Protein AF-A0A0B4HNZ3-F1 (afdb_monomer)

Organism: Metarhizium guizhouense (strain ARSEF 977) (NCBI:txid1276136)

Solvent-accessible surface area (backbone atoms only — not comparable to full-atom values): 9541 Å² total; per-residue (Å²): 138,84,84,85,82,84,80,82,82,82,80,80,83,80,82,78,79,79,77,82,71,78,72,72,42,76,47,56,38,27,54,32,88,74,90,73,41,68,41,15,56,46,61,96,50,38,47,65,55,34,30,26,26,31,50,55,81,69,57,77,78,53,34,10,31,38,41,35,32,96,95,37,74,48,61,20,40,35,41,18,53,33,99,70,44,43,32,27,16,33,34,40,43,31,29,40,75,75,71,34,46,35,91,78,56,68,70,90,78,57,74,41,82,30,40,33,38,73,39,67,52,77,73,36,29,88,44,25,76,82,59,52,83,53,62,75,39,85,49,19,57,59,48,51,51,56,29,66,76,65,79,51,68,71,86,54,79,63,90,68,74,130

Structure (mmCIF, N/CA/C/O backbone):
data_AF-A0A0B4HNZ3-F1
#
_entry.id   AF-A0A0B4HNZ3-F1
#
loop_
_atom_site.group_PDB
_atom_site.id
_atom_site.type_symbol
_atom_site.label_atom_id
_atom_site.label_alt_id
_atom_site.label_comp_id
_atom_site.label_asym_id
_atom_site.label_entity_id
_atom_site.label_seq_id
_atom_site.pdbx_PDB_ins_code
_atom_site.Cartn_x
_atom_site.Cartn_y
_atom_site.Cartn_z
_atom_site.occupancy
_atom_site.B_iso_or_equiv
_atom_site.auth_seq_id
_atom_site.auth_comp_id
_atom_site.auth_asym_id
_atom_site.auth_atom_id
_atom_site.pdbx_PDB_model_num
ATOM 1 N N . MET A 1 1 ? 7.931 -81.566 4.067 1.00 38.66 1 MET A N 1
ATOM 2 C CA . MET A 1 1 ? 7.809 -80.386 3.185 1.00 38.66 1 MET A CA 1
ATOM 3 C C . MET A 1 1 ? 7.160 -79.269 3.992 1.00 38.66 1 MET A C 1
ATOM 5 O O . MET A 1 1 ? 5.980 -79.379 4.283 1.00 38.66 1 MET A O 1
ATOM 9 N N . LEU A 1 2 ? 7.925 -78.265 4.437 1.00 39.47 2 LEU A N 1
ATOM 10 C CA . LEU A 1 2 ? 7.382 -77.040 5.041 1.00 39.47 2 LEU A CA 1
ATOM 11 C C . LEU A 1 2 ? 7.468 -75.925 3.994 1.00 39.47 2 LEU A C 1
ATOM 13 O O . LEU A 1 2 ? 8.559 -75.629 3.512 1.00 39.47 2 LEU A O 1
ATOM 17 N N . ALA A 1 3 ? 6.327 -75.346 3.625 1.00 45.62 3 ALA A N 1
ATOM 18 C CA . ALA A 1 3 ? 6.265 -74.182 2.751 1.00 45.62 3 ALA A CA 1
ATOM 19 C C . ALA A 1 3 ? 6.458 -72.915 3.594 1.00 45.62 3 ALA A C 1
ATOM 21 O O . ALA A 1 3 ? 5.673 -72.645 4.502 1.00 45.62 3 ALA A O 1
ATOM 22 N N . VAL A 1 4 ? 7.514 -72.153 3.310 1.00 50.16 4 VAL A N 1
ATOM 23 C CA . VAL A 1 4 ? 7.761 -70.845 3.925 1.00 50.16 4 VAL A CA 1
ATOM 24 C C . VAL A 1 4 ? 7.021 -69.801 3.090 1.00 50.16 4 VAL A C 1
ATOM 26 O O . VAL A 1 4 ? 7.360 -69.582 1.929 1.00 50.16 4 VAL A O 1
ATOM 29 N N . VAL A 1 5 ? 5.978 -69.193 3.655 1.00 54.41 5 VAL A N 1
ATOM 30 C CA . VAL A 1 5 ? 5.218 -68.113 3.011 1.00 54.41 5 VAL A CA 1
ATOM 31 C C . VAL A 1 5 ? 5.898 -66.788 3.350 1.00 54.41 5 VAL A C 1
ATOM 33 O O . VAL 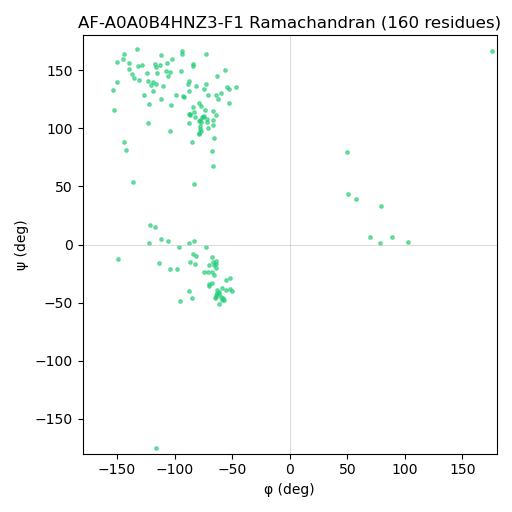A 1 5 ? 5.801 -66.302 4.474 1.00 54.41 5 VAL A O 1
ATOM 36 N N . SER A 1 6 ? 6.611 -66.213 2.384 1.00 57.53 6 SER A N 1
ATOM 37 C CA . SER A 1 6 ? 7.210 -64.882 2.510 1.00 57.53 6 SER A CA 1
ATOM 38 C C . SER A 1 6 ? 6.129 -63.805 2.401 1.00 57.53 6 SER A C 1
ATOM 40 O O . SER A 1 6 ? 5.564 -63.592 1.330 1.00 57.53 6 SER A O 1
ATOM 42 N N . VAL A 1 7 ? 5.841 -63.118 3.507 1.00 58.53 7 VAL A N 1
ATOM 43 C CA . VAL A 1 7 ? 4.927 -61.968 3.545 1.00 58.53 7 VAL A CA 1
ATOM 44 C C . VAL A 1 7 ? 5.719 -60.701 3.214 1.00 58.53 7 VAL A C 1
ATOM 46 O O . VAL A 1 7 ? 6.590 -60.289 3.976 1.00 58.53 7 VAL A O 1
ATOM 49 N N . LEU A 1 8 ? 5.434 -60.089 2.063 1.00 56.19 8 LEU A N 1
ATOM 50 C CA . LEU A 1 8 ? 6.009 -58.804 1.657 1.00 56.19 8 LEU A CA 1
ATOM 51 C C . LEU A 1 8 ? 5.216 -57.659 2.307 1.00 56.19 8 LEU A C 1
ATOM 53 O O . LEU A 1 8 ? 4.069 -57.404 1.945 1.00 56.19 8 LEU A O 1
ATOM 57 N N . PHE A 1 9 ? 5.831 -56.967 3.267 1.00 53.53 9 PHE A N 1
ATOM 58 C CA . PHE A 1 9 ? 5.306 -55.723 3.832 1.00 53.53 9 PHE A CA 1
ATOM 59 C C . PHE A 1 9 ? 5.576 -54.562 2.864 1.00 53.53 9 PHE A C 1
ATOM 61 O O . PHE A 1 9 ? 6.711 -54.110 2.722 1.00 53.53 9 PHE A O 1
ATOM 68 N N . PHE A 1 10 ? 4.532 -54.065 2.198 1.00 56.47 10 PHE A N 1
ATOM 69 C CA . PHE A 1 10 ? 4.607 -52.837 1.407 1.00 56.47 10 PHE A CA 1
ATOM 70 C C . PHE A 1 10 ? 4.559 -51.621 2.344 1.00 56.47 10 PHE A C 1
ATOM 72 O O . PHE A 1 10 ? 3.496 -51.246 2.832 1.00 56.47 10 PHE A O 1
ATOM 79 N N . TYR A 1 11 ? 5.712 -50.998 2.604 1.00 59.09 11 TYR A N 1
ATOM 80 C CA . TYR A 1 11 ? 5.777 -49.700 3.279 1.00 59.09 11 TYR A CA 1
ATOM 81 C C . TYR A 1 11 ? 5.404 -48.592 2.288 1.00 59.09 11 TYR A C 1
ATOM 83 O O . TYR A 1 11 ? 6.190 -48.232 1.413 1.00 59.09 11 TYR A O 1
ATOM 91 N N . THR A 1 12 ? 4.203 -48.033 2.415 1.00 63.09 12 THR A N 1
ATOM 92 C CA . THR A 1 12 ? 3.821 -46.810 1.700 1.00 63.09 12 THR A CA 1
ATOM 93 C C . THR A 1 12 ? 4.429 -45.607 2.419 1.00 63.09 12 THR A C 1
ATOM 95 O O . THR A 1 12 ? 3.971 -45.233 3.497 1.00 63.09 12 THR A O 1
ATOM 98 N N . ALA A 1 13 ? 5.470 -45.002 1.846 1.00 62.75 13 ALA A N 1
ATOM 99 C CA . ALA A 1 13 ? 6.027 -43.751 2.349 1.00 62.75 13 ALA A CA 1
ATOM 100 C C . ALA A 1 13 ? 5.110 -42.579 1.958 1.00 62.75 13 ALA A C 1
ATOM 102 O O . ALA A 1 13 ? 5.007 -42.222 0.784 1.00 62.75 13 ALA A O 1
ATOM 103 N N . SER A 1 14 ? 4.427 -41.981 2.931 1.00 58.59 14 SER A N 1
ATOM 104 C CA . SER A 1 14 ? 3.657 -40.749 2.748 1.00 58.59 14 SER A CA 1
ATOM 105 C C . SER A 1 14 ? 4.616 -39.559 2.661 1.00 58.59 14 SER A C 1
ATOM 107 O O . SER A 1 14 ? 5.238 -39.172 3.648 1.00 58.59 14 SER A O 1
ATOM 109 N N . VAL A 1 15 ? 4.743 -38.963 1.475 1.00 60.69 15 VAL A N 1
ATOM 110 C CA . VAL A 1 15 ? 5.490 -37.713 1.286 1.00 60.69 15 VAL A CA 1
ATOM 111 C C . VAL A 1 15 ? 4.618 -36.564 1.796 1.00 60.69 15 VAL A C 1
ATOM 113 O O . VAL A 1 15 ? 3.713 -36.105 1.101 1.00 60.69 15 VAL A O 1
ATOM 116 N N . ALA A 1 16 ? 4.851 -36.114 3.029 1.00 60.50 16 ALA A N 1
ATOM 117 C CA . ALA A 1 16 ? 4.251 -34.885 3.533 1.00 60.50 16 ALA A CA 1
ATOM 118 C C . ALA A 1 16 ? 4.927 -33.690 2.841 1.00 60.50 16 ALA A C 1
ATOM 120 O O . ALA A 1 16 ? 6.077 -33.361 3.130 1.00 60.50 16 ALA A O 1
ATOM 121 N N . ALA A 1 17 ? 4.230 -33.052 1.900 1.00 58.34 17 ALA A N 1
ATOM 122 C CA . ALA A 1 17 ? 4.662 -31.778 1.341 1.00 58.34 17 ALA A CA 1
ATOM 123 C C . ALA A 1 17 ? 4.589 -30.714 2.447 1.00 58.34 17 ALA A C 1
ATOM 125 O O . ALA A 1 17 ? 3.502 -30.307 2.854 1.00 58.34 17 ALA A O 1
ATOM 126 N N . ALA A 1 18 ? 5.741 -30.285 2.962 1.00 53.16 18 ALA A N 1
ATOM 127 C CA . ALA A 1 18 ? 5.813 -29.161 3.882 1.00 53.16 18 ALA A CA 1
ATOM 128 C C . ALA A 1 18 ? 5.408 -27.884 3.128 1.00 53.16 18 ALA A C 1
ATOM 130 O O . ALA A 1 18 ? 6.189 -27.346 2.342 1.00 53.16 18 ALA A O 1
ATOM 131 N N . LEU A 1 19 ? 4.177 -27.403 3.335 1.00 52.62 19 LEU A N 1
ATOM 132 C CA . LEU A 1 19 ? 3.826 -26.038 2.956 1.00 52.62 19 LEU A CA 1
ATOM 133 C C . LEU A 1 19 ? 4.683 -25.102 3.811 1.00 52.62 19 LEU A C 1
ATOM 135 O O . LEU A 1 19 ? 4.507 -25.029 5.025 1.00 52.62 19 LEU A O 1
ATOM 139 N N . SER A 1 20 ? 5.618 -24.398 3.175 1.00 46.38 20 SER A N 1
ATOM 140 C CA . SER A 1 20 ? 6.339 -23.290 3.796 1.00 46.38 20 SER A CA 1
ATOM 141 C C . SER A 1 20 ? 5.340 -22.165 4.064 1.00 46.38 20 SER A C 1
ATOM 143 O O . SER A 1 20 ? 5.049 -21.347 3.192 1.00 46.38 20 SER A O 1
ATOM 145 N N . THR A 1 21 ? 4.741 -22.157 5.252 1.00 53.06 21 THR A N 1
ATOM 146 C CA . THR A 1 21 ? 4.008 -20.995 5.744 1.00 53.06 21 THR A CA 1
ATOM 147 C C . THR A 1 21 ? 5.052 -19.936 6.066 1.00 53.06 21 THR A C 1
ATOM 149 O O . THR A 1 21 ? 5.708 -20.023 7.105 1.00 53.06 21 THR A O 1
ATOM 152 N N . LYS A 1 22 ? 5.252 -18.954 5.175 1.00 59.16 22 LYS A N 1
ATOM 153 C CA . LYS A 1 22 ? 5.953 -17.728 5.572 1.00 59.16 22 LYS A CA 1
ATOM 154 C C . LYS A 1 22 ? 5.238 -17.199 6.818 1.00 59.16 22 LYS A C 1
ATOM 156 O O . LYS A 1 22 ? 4.023 -17.027 6.800 1.00 59.16 22 LYS A O 1
ATOM 161 N N . GLN A 1 23 ? 5.975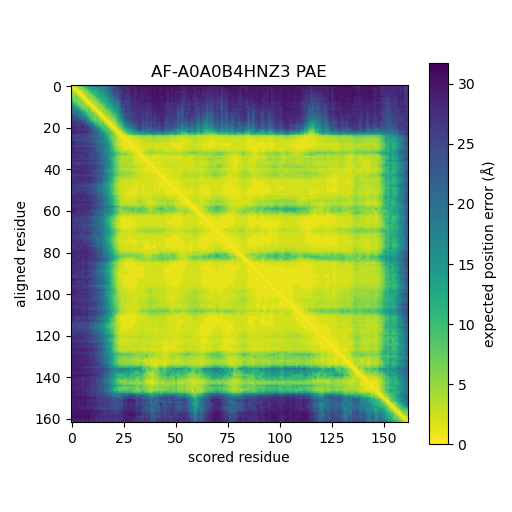 -17.056 7.914 1.00 67.69 23 GLN A N 1
ATOM 162 C CA . GLN A 1 23 ? 5.415 -16.637 9.193 1.00 67.69 23 GLN A CA 1
ATOM 163 C C . GLN A 1 23 ? 4.825 -15.230 9.028 1.00 67.69 23 GLN A C 1
ATOM 165 O O . GLN A 1 23 ? 5.528 -14.332 8.566 1.00 67.69 23 GLN A O 1
ATOM 170 N N . ALA A 1 24 ? 3.550 -15.043 9.377 1.00 81.19 24 ALA A N 1
ATOM 171 C CA . ALA A 1 24 ? 2.965 -13.709 9.437 1.00 81.19 24 ALA A CA 1
ATOM 172 C C . ALA A 1 24 ? 3.679 -12.900 10.534 1.00 81.19 24 ALA A C 1
ATOM 174 O O . ALA A 1 24 ? 3.840 -13.380 11.659 1.00 81.19 24 ALA A O 1
ATOM 175 N N . LEU A 1 25 ? 4.140 -11.704 10.179 1.00 94.38 25 LEU A N 1
ATOM 176 C CA . LEU A 1 25 ? 4.786 -10.740 11.067 1.00 94.38 25 LEU A CA 1
ATOM 177 C C . LEU A 1 25 ? 3.739 -9.761 11.605 1.00 94.38 25 LEU A C 1
ATOM 179 O O . LEU A 1 25 ? 2.657 -9.643 11.035 1.00 94.38 25 LEU A O 1
ATOM 183 N N . THR A 1 26 ? 4.068 -9.033 12.670 1.00 96.62 26 THR A N 1
ATOM 184 C CA . THR A 1 26 ? 3.200 -7.987 13.232 1.00 96.62 26 THR A CA 1
ATOM 185 C C . THR A 1 26 ? 3.946 -6.660 13.260 1.00 96.62 26 THR A C 1
ATOM 187 O O . THR A 1 26 ? 5.143 -6.634 13.551 1.00 96.62 26 THR A O 1
ATOM 190 N N . ALA A 1 27 ? 3.250 -5.567 12.954 1.00 97.38 27 ALA A N 1
ATOM 191 C CA . ALA A 1 27 ? 3.755 -4.210 13.126 1.00 97.38 27 ALA A CA 1
ATOM 192 C C . ALA A 1 27 ? 2.616 -3.226 13.417 1.00 97.38 27 ALA A C 1
ATOM 194 O O . ALA A 1 27 ? 1.469 -3.450 13.017 1.00 97.38 27 ALA A O 1
ATOM 195 N N . GLY A 1 28 ? 2.962 -2.103 14.045 1.00 98.00 28 GLY A N 1
ATOM 196 C CA . GLY A 1 28 ? 2.090 -0.941 14.144 1.00 98.00 28 GLY A CA 1
ATOM 197 C C . GLY A 1 28 ? 1.989 -0.256 12.787 1.00 98.00 28 GLY A C 1
ATOM 198 O O . GLY A 1 28 ? 2.953 0.363 12.340 1.00 98.00 28 GLY A O 1
ATOM 199 N N . ILE A 1 29 ? 0.832 -0.383 12.134 1.00 98.31 29 ILE A N 1
ATOM 200 C CA . ILE A 1 29 ? 0.584 0.169 10.802 1.00 98.31 29 ILE A CA 1
ATOM 201 C C . ILE A 1 29 ? -0.174 1.493 10.897 1.00 98.31 29 ILE A C 1
ATOM 203 O O . ILE A 1 29 ? -1.232 1.576 11.532 1.00 98.31 29 ILE A O 1
ATOM 207 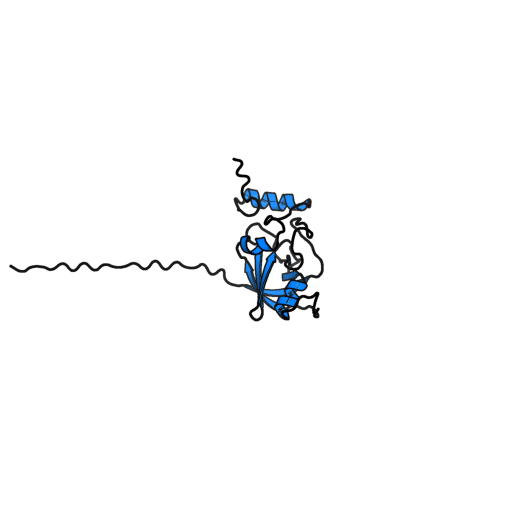N N . THR A 1 30 ? 0.352 2.513 10.224 1.00 97.75 30 THR A N 1
ATOM 208 C CA . THR A 1 30 ? -0.172 3.884 10.175 1.00 97.75 30 THR A CA 1
ATOM 209 C C . THR A 1 30 ? -0.691 4.263 8.780 1.00 97.75 30 THR A C 1
ATOM 211 O O . THR A 1 30 ? -0.289 3.680 7.770 1.00 97.75 30 THR A O 1
ATOM 214 N N . PRO A 1 31 ? -1.634 5.217 8.685 1.00 97.19 31 PRO A N 1
ATOM 215 C CA . PRO A 1 31 ? -2.120 5.698 7.398 1.00 97.19 31 PRO A CA 1
ATOM 216 C C . PRO A 1 31 ? -1.190 6.747 6.771 1.00 97.19 31 PRO A C 1
ATOM 218 O O . PRO A 1 31 ? -0.807 7.714 7.425 1.00 97.19 31 PRO A O 1
ATOM 221 N N . HIS A 1 32 ? -0.941 6.617 5.468 1.00 94.62 32 HIS A N 1
ATOM 222 C CA . HIS A 1 32 ? -0.200 7.567 4.637 1.00 94.62 32 HIS A CA 1
ATOM 223 C C . HIS A 1 32 ? -1.132 8.246 3.626 1.00 94.62 32 HIS A C 1
ATOM 225 O O . HIS A 1 32 ? -1.838 7.571 2.867 1.00 94.62 32 HIS A O 1
ATOM 231 N N . VAL A 1 33 ? -1.160 9.579 3.609 1.00 88.62 33 VAL A N 1
ATOM 232 C CA . VAL A 1 33 ? -2.123 10.350 2.797 1.00 88.62 33 VAL A CA 1
ATOM 233 C C . VAL A 1 33 ? -1.608 10.598 1.381 1.00 88.62 33 VAL A C 1
ATOM 235 O O . VAL A 1 33 ? -2.371 10.510 0.420 1.00 88.62 33 VAL A O 1
ATOM 238 N N . GLU A 1 34 ? -0.318 10.888 1.243 1.00 91.50 34 GLU A N 1
ATOM 239 C CA . GLU A 1 34 ? 0.281 11.252 -0.039 1.00 91.50 34 GLU A CA 1
ATOM 240 C C . GLU A 1 34 ? 0.877 10.034 -0.738 1.00 91.50 34 GLU A C 1
ATOM 242 O O . GLU A 1 34 ? 1.309 9.079 -0.099 1.00 91.50 34 GLU A O 1
ATOM 247 N N . TYR A 1 35 ? 0.871 10.041 -2.068 1.00 93.88 35 TYR A N 1
ATOM 248 C CA . TYR A 1 35 ? 1.551 9.008 -2.836 1.00 93.88 35 TYR A CA 1
ATOM 249 C C . TYR A 1 35 ? 3.013 9.387 -3.061 1.00 93.88 35 TYR A C 1
ATOM 251 O O . TYR A 1 35 ? 3.297 10.478 -3.555 1.00 93.88 35 TYR A O 1
ATOM 259 N N . SER A 1 36 ? 3.915 8.448 -2.803 1.00 92.56 36 SER A N 1
ATOM 260 C CA . SER A 1 36 ? 5.332 8.553 -3.148 1.00 92.56 36 SER A CA 1
ATOM 261 C C . SER A 1 36 ? 5.898 7.192 -3.565 1.00 92.56 36 SER A C 1
ATOM 263 O O . SER A 1 36 ? 5.259 6.150 -3.399 1.00 92.56 36 SER A O 1
ATOM 265 N N . SER A 1 37 ? 7.064 7.209 -4.219 1.00 91.19 37 SER A N 1
ATOM 266 C CA . SER A 1 37 ? 7.755 5.991 -4.645 1.00 91.19 37 SER A CA 1
ATOM 267 C C . SER A 1 37 ? 9.269 6.186 -4.743 1.00 91.19 37 SER A C 1
ATOM 269 O O . SER A 1 37 ? 9.762 6.898 -5.625 1.00 91.19 37 SER A O 1
ATOM 271 N N . SER A 1 38 ? 10.019 5.472 -3.902 1.00 90.31 38 SER A N 1
ATOM 272 C CA . SER A 1 38 ? 11.485 5.411 -3.930 1.00 90.31 38 SER A CA 1
ATOM 273 C C . SER A 1 38 ? 12.051 4.648 -5.128 1.00 90.31 38 SER A C 1
ATOM 275 O O . SER A 1 38 ? 13.210 4.869 -5.479 1.00 90.31 38 SER A O 1
ATOM 277 N N . VAL A 1 39 ? 11.242 3.826 -5.804 1.00 88.69 39 VAL A N 1
ATOM 278 C CA . VAL A 1 39 ? 11.638 3.064 -7.007 1.00 88.69 39 VAL A CA 1
ATOM 279 C C . VAL A 1 39 ? 11.062 3.618 -8.310 1.00 88.69 39 VAL A C 1
ATOM 281 O O . VAL A 1 39 ? 11.291 3.060 -9.380 1.00 88.69 39 VAL A O 1
ATOM 284 N N . GLY A 1 40 ? 10.340 4.736 -8.247 1.00 89.12 40 GLY A N 1
ATOM 285 C CA . GLY A 1 40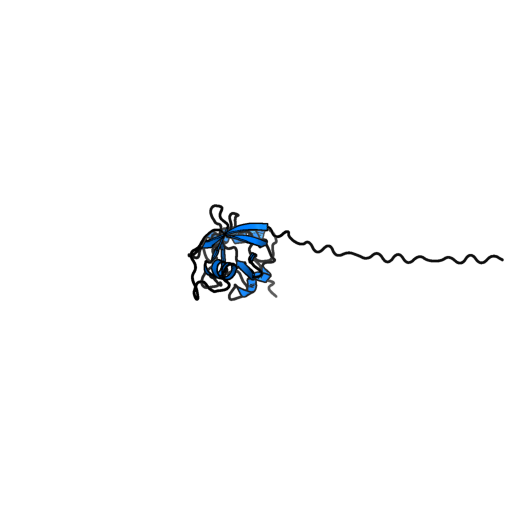 ? 9.921 5.474 -9.433 1.00 89.12 40 GLY A CA 1
ATOM 286 C C . GLY A 1 40 ? 8.716 4.894 -10.164 1.00 89.12 40 GLY A C 1
ATOM 287 O O . GLY A 1 40 ? 8.634 4.990 -11.394 1.00 89.12 40 GLY A O 1
ATOM 288 N N . VAL A 1 41 ? 7.791 4.295 -9.412 1.00 91.38 41 VAL A N 1
ATOM 289 C CA . VAL A 1 41 ? 6.499 3.827 -9.918 1.00 91.38 41 VAL A CA 1
ATOM 290 C C . VAL A 1 41 ? 5.585 5.021 -10.204 1.00 91.38 41 VAL A C 1
ATOM 292 O O . VAL A 1 41 ? 5.522 5.983 -9.442 1.00 91.38 41 VAL A O 1
ATOM 295 N N . ILE A 1 42 ? 4.864 4.976 -11.324 1.00 90.56 42 ILE A N 1
ATOM 296 C CA . ILE A 1 42 ? 3.920 6.028 -11.707 1.00 90.56 42 ILE A CA 1
ATOM 297 C C . ILE A 1 42 ? 2.576 5.810 -11.009 1.00 90.56 42 ILE A C 1
ATOM 299 O O . ILE A 1 42 ? 1.834 4.885 -11.348 1.00 90.56 42 ILE A O 1
ATOM 303 N N . GLY A 1 43 ? 2.203 6.732 -10.119 1.00 90.50 43 GLY A N 1
ATOM 304 C CA . GLY A 1 43 ? 0.944 6.673 -9.368 1.00 90.50 43 GLY A CA 1
ATOM 305 C C . GLY A 1 43 ? -0.312 6.565 -10.244 1.00 90.50 43 GLY A C 1
ATOM 306 O O . GLY A 1 43 ? -1.206 5.786 -9.941 1.00 90.50 43 GLY A O 1
ATOM 307 N N . CYS A 1 44 ? -0.377 7.261 -11.386 1.00 92.00 44 CYS A N 1
ATOM 308 C CA . CYS A 1 44 ? -1.550 7.206 -12.276 1.00 92.00 44 CYS A CA 1
ATOM 309 C C . CYS A 1 44 ? -1.704 5.888 -13.062 1.00 92.00 44 CYS A C 1
ATOM 311 O O . CYS A 1 44 ? -2.662 5.730 -13.819 1.00 92.00 44 CYS A O 1
ATOM 313 N N . LYS A 1 45 ? -0.766 4.947 -12.909 1.00 92.44 45 LYS A N 1
ATOM 314 C CA . LYS A 1 45 ? -0.782 3.622 -13.547 1.00 92.44 45 LYS A CA 1
ATOM 315 C C . LYS A 1 45 ? -0.980 2.477 -12.550 1.00 92.44 45 LYS A C 1
ATOM 317 O O . LYS A 1 45 ? -0.951 1.314 -12.954 1.00 92.44 45 LYS A O 1
ATOM 322 N N . ILE A 1 46 ? -1.215 2.800 -11.279 1.00 95.12 46 ILE A N 1
ATOM 323 C CA . ILE A 1 46 ? -1.478 1.834 -10.214 1.00 95.12 46 ILE A CA 1
ATOM 324 C C . ILE A 1 46 ? -2.693 2.249 -9.381 1.00 95.12 46 ILE A C 1
ATOM 326 O O . ILE A 1 46 ? -3.163 3.386 -9.442 1.00 95.12 46 ILE A O 1
ATOM 330 N N . ASN A 1 47 ? -3.181 1.340 -8.544 1.00 96.12 47 ASN A N 1
ATOM 331 C CA . ASN A 1 47 ? -4.139 1.676 -7.500 1.00 96.12 47 ASN A CA 1
ATOM 332 C C . ASN A 1 47 ? -3.429 2.324 -6.295 1.00 96.12 47 ASN A C 1
ATOM 334 O O . ASN A 1 47 ? -2.950 1.630 -5.398 1.00 96.12 47 ASN A O 1
ATOM 338 N N . THR A 1 48 ? -3.400 3.657 -6.238 1.00 96.50 48 THR A N 1
ATOM 339 C CA . THR A 1 48 ? -2.766 4.411 -5.135 1.00 96.50 48 THR A CA 1
ATOM 340 C C . THR A 1 48 ? -3.480 4.270 -3.787 1.00 96.50 48 THR A C 1
ATOM 342 O O . THR A 1 48 ? -2.925 4.633 -2.756 1.00 96.50 48 THR A O 1
ATOM 345 N N . SER A 1 49 ? -4.687 3.695 -3.761 1.00 97.38 49 SER A N 1
ATOM 346 C CA . SER A 1 49 ? -5.398 3.315 -2.533 1.00 97.38 49 SER A CA 1
ATOM 347 C C . SER A 1 49 ? -4.957 1.953 -1.979 1.00 97.38 49 SER A C 1
ATOM 349 O O . SER A 1 49 ? -5.544 1.467 -1.013 1.00 97.38 49 SER A O 1
ATOM 351 N N . ARG A 1 50 ? -3.963 1.300 -2.595 1.00 97.88 50 ARG A N 1
ATOM 352 C CA . ARG A 1 50 ? -3.410 0.000 -2.184 1.00 97.88 50 ARG A CA 1
ATOM 353 C C . ARG A 1 50 ? -1.878 0.010 -2.238 1.00 97.88 50 ARG A C 1
ATOM 355 O O . ARG A 1 50 ? -1.261 -0.833 -2.886 1.00 97.88 50 ARG A O 1
ATOM 362 N N . VAL A 1 51 ? -1.272 0.986 -1.566 1.00 97.94 51 VAL A N 1
ATOM 363 C CA . VAL A 1 51 ? 0.188 1.191 -1.531 1.00 97.94 51 VAL A CA 1
ATOM 364 C C . VAL A 1 51 ? 0.733 0.991 -0.121 1.00 97.94 51 VAL A C 1
ATOM 366 O O . VAL A 1 51 ? 0.046 1.273 0.859 1.00 97.94 51 VAL A O 1
ATOM 369 N N . ALA A 1 52 ? 1.962 0.495 -0.049 1.00 97.88 52 ALA A N 1
ATOM 370 C CA . ALA A 1 52 ? 2.729 0.209 1.151 1.00 97.88 52 ALA A CA 1
ATOM 371 C C . ALA A 1 52 ? 4.042 1.025 1.161 1.00 97.88 52 ALA A C 1
ATOM 373 O O . ALA A 1 52 ? 4.727 1.094 0.135 1.00 97.88 52 ALA A O 1
ATOM 374 N N . TYR A 1 53 ? 4.387 1.596 2.320 1.00 96.69 53 TYR A N 1
ATOM 375 C CA . TYR A 1 53 ? 5.620 2.341 2.607 1.00 96.69 53 TYR A CA 1
ATOM 376 C C . TYR A 1 53 ? 6.320 1.666 3.797 1.00 96.69 53 TYR A C 1
ATOM 378 O O . TYR A 1 53 ? 5.835 1.728 4.926 1.00 96.69 53 TYR A O 1
ATOM 386 N N . TRP A 1 54 ? 7.399 0.927 3.538 1.00 95.44 54 TRP A N 1
ATOM 387 C CA . TRP A 1 54 ? 8.012 0.026 4.532 1.00 95.44 54 TRP A CA 1
ATOM 388 C C . TRP A 1 54 ? 9.332 0.578 5.079 1.00 9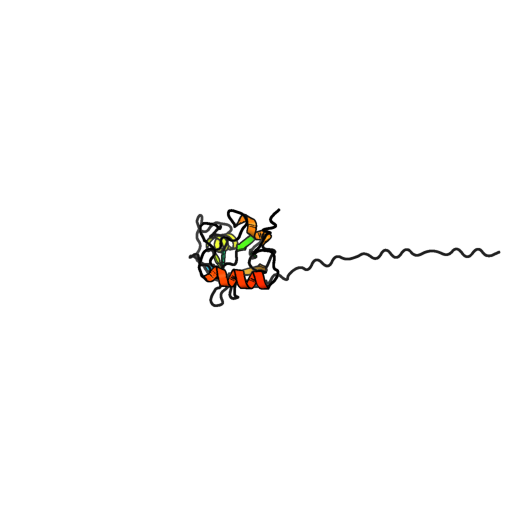5.44 54 TRP A C 1
ATOM 390 O O . TRP A 1 54 ? 9.987 1.332 4.368 1.00 95.44 54 TRP A O 1
ATOM 400 N N . PRO A 1 55 ? 9.777 0.185 6.288 1.00 93.88 55 PRO A N 1
ATOM 401 C CA . PRO A 1 55 ? 11.063 0.638 6.828 1.00 93.88 55 PRO A CA 1
ATOM 402 C C . PRO A 1 55 ? 12.257 0.266 5.943 1.00 93.88 55 PRO A C 1
ATOM 404 O O . PRO A 1 55 ? 13.209 1.035 5.815 1.00 93.88 55 PRO A O 1
ATOM 407 N N . ASP A 1 56 ? 12.192 -0.927 5.353 1.00 90.06 56 ASP A N 1
ATOM 408 C CA . ASP A 1 56 ? 13.254 -1.485 4.528 1.00 90.06 56 ASP A CA 1
ATOM 409 C C . ASP A 1 56 ? 13.167 -0.986 3.083 1.00 90.06 56 ASP A C 1
ATOM 411 O O . ASP A 1 56 ? 12.087 -0.673 2.566 1.00 90.06 56 ASP A O 1
ATOM 415 N N . ASP A 1 57 ? 14.318 -0.965 2.404 1.00 89.12 57 ASP A N 1
ATOM 416 C CA . ASP A 1 57 ? 14.391 -0.630 0.984 1.00 89.12 57 ASP A CA 1
ATOM 417 C C . ASP A 1 57 ? 13.483 -1.555 0.153 1.00 89.12 57 ASP A C 1
ATOM 419 O O . ASP A 1 57 ? 13.210 -2.705 0.503 1.00 89.12 57 ASP A O 1
ATOM 423 N N . VAL A 1 58 ? 12.979 -1.033 -0.963 1.00 87.88 58 VAL A N 1
ATOM 424 C CA . VAL A 1 58 ? 12.118 -1.787 -1.878 1.00 87.88 58 VAL A CA 1
ATOM 425 C C . VAL A 1 58 ? 12.982 -2.706 -2.734 1.00 87.88 58 VAL A C 1
ATOM 427 O O . VAL A 1 58 ? 13.844 -2.222 -3.473 1.00 87.88 58 VAL A O 1
ATOM 430 N N . ASP A 1 59 ? 12.719 -4.013 -2.681 1.00 81.62 59 ASP A N 1
ATOM 431 C CA . ASP A 1 59 ? 13.429 -5.008 -3.478 1.00 81.62 59 ASP A CA 1
ATOM 432 C C . ASP A 1 59 ? 12.507 -5.737 -4.479 1.00 81.62 59 ASP A C 1
ATOM 434 O O . ASP A 1 59 ? 11.359 -5.356 -4.741 1.00 81.62 59 ASP A O 1
ATOM 438 N N . CYS A 1 60 ? 13.061 -6.733 -5.163 1.00 78.88 60 CYS A N 1
ATOM 439 C CA . CYS A 1 60 ? 12.414 -7.454 -6.261 1.00 78.88 60 CYS A CA 1
ATOM 440 C C . CYS A 1 60 ? 11.559 -8.638 -5.781 1.00 78.88 60 CYS A C 1
ATOM 442 O O . CYS A 1 60 ? 10.749 -9.170 -6.546 1.00 78.88 60 CYS A O 1
ATOM 444 N N . ASN A 1 61 ? 11.748 -9.053 -4.531 1.00 76.19 61 ASN A N 1
ATOM 445 C CA . ASN A 1 61 ? 11.176 -10.238 -3.903 1.00 76.19 61 ASN A CA 1
ATOM 446 C C . ASN A 1 61 ? 10.032 -9.908 -2.944 1.00 76.19 61 ASN A C 1
ATOM 448 O O . ASN A 1 61 ? 9.209 -10.784 -2.657 1.00 76.19 61 ASN A O 1
ATOM 452 N N . ASP A 1 62 ? 9.965 -8.670 -2.461 1.00 84.75 62 ASP A N 1
ATOM 453 C CA . ASP A 1 62 ? 9.055 -8.246 -1.399 1.00 84.75 62 ASP A CA 1
ATOM 454 C C . ASP A 1 62 ? 8.102 -7.104 -1.797 1.00 84.75 62 ASP A C 1
ATOM 456 O O . ASP A 1 62 ? 7.411 -6.519 -0.965 1.00 84.75 62 ASP A O 1
ATOM 460 N N . ILE A 1 63 ? 7.965 -6.864 -3.106 1.00 90.94 63 ILE A N 1
ATOM 461 C CA . ILE A 1 63 ? 7.143 -5.782 -3.671 1.00 90.94 63 ILE A CA 1
ATOM 462 C C . ILE A 1 63 ? 5.634 -5.911 -3.387 1.00 90.94 63 ILE A C 1
ATOM 464 O O . ILE A 1 63 ? 4.877 -4.955 -3.560 1.00 90.94 63 ILE A O 1
ATOM 468 N N . CYS A 1 64 ? 5.159 -7.089 -2.981 1.00 94.75 64 CYS A N 1
ATOM 469 C CA . CYS A 1 64 ? 3.755 -7.315 -2.663 1.00 94.75 64 CYS A CA 1
ATOM 470 C C . CYS A 1 64 ? 3.604 -7.811 -1.234 1.00 94.75 64 CYS A C 1
ATOM 472 O O . CYS A 1 64 ? 4.119 -8.869 -0.862 1.00 94.75 64 CYS A O 1
ATOM 474 N N . VAL A 1 65 ? 2.849 -7.054 -0.448 1.00 96.31 65 VAL A N 1
ATOM 475 C CA . VAL A 1 65 ? 2.575 -7.363 0.949 1.00 96.31 65 VAL A CA 1
ATOM 476 C C . VAL A 1 65 ? 1.080 -7.547 1.146 1.00 96.31 65 VAL A C 1
ATOM 478 O O . VAL A 1 65 ? 0.266 -6.759 0.667 1.00 96.31 65 VAL A O 1
ATOM 481 N N . GLU A 1 66 ? 0.704 -8.622 1.824 1.00 97.75 66 GLU A N 1
ATOM 482 C CA . GLU A 1 66 ? -0.643 -8.786 2.349 1.00 97.75 66 GLU A CA 1
ATOM 483 C C . GLU A 1 66 ? -0.655 -8.267 3.783 1.00 97.75 66 GLU A C 1
ATOM 485 O O . GLU A 1 66 ? 0.180 -8.671 4.590 1.00 97.75 66 GLU A O 1
ATOM 490 N N . VAL A 1 67 ? -1.596 -7.380 4.092 1.00 98.31 67 VAL A N 1
ATOM 491 C CA . VAL A 1 67 ? -1.842 -6.877 5.446 1.00 98.31 67 VAL A CA 1
ATOM 492 C C . VAL A 1 67 ? -3.232 -7.313 5.871 1.00 98.31 67 VAL A C 1
ATOM 494 O O . VAL A 1 67 ? -4.171 -7.244 5.074 1.00 98.31 67 VAL A O 1
ATOM 497 N N . SER A 1 68 ? -3.374 -7.745 7.121 1.00 98.31 68 SER A N 1
ATOM 498 C CA . SER A 1 68 ? -4.638 -8.208 7.678 1.00 98.31 68 SER A CA 1
ATOM 499 C C . SER A 1 68 ? -4.917 -7.668 9.079 1.00 98.31 68 SER A C 1
ATOM 501 O O . SER A 1 68 ? -4.024 -7.523 9.917 1.00 98.31 68 SER A O 1
ATOM 503 N N . TYR A 1 69 ? -6.194 -7.373 9.329 1.00 98.19 69 TYR A N 1
ATOM 504 C CA . TYR A 1 69 ? -6.700 -6.910 10.617 1.00 98.19 69 TYR A CA 1
ATOM 505 C C . TYR A 1 69 ? -8.180 -7.272 10.777 1.00 98.19 69 TYR A C 1
ATOM 507 O O . TYR A 1 69 ? -8.987 -7.069 9.868 1.00 98.19 69 TYR A O 1
ATOM 515 N N . GLY A 1 70 ? -8.555 -7.823 11.937 1.00 95.25 70 GLY A N 1
ATOM 516 C CA . GLY A 1 70 ? -9.955 -8.111 12.276 1.00 95.25 70 GLY A CA 1
ATOM 517 C C . GLY A 1 70 ? -10.718 -8.901 11.201 1.00 95.25 70 GLY A C 1
ATOM 518 O O . GLY A 1 70 ? -11.831 -8.521 10.847 1.00 95.25 70 GLY A O 1
ATOM 519 N N . GLY A 1 71 ? -10.094 -9.937 10.625 1.00 96.62 71 GLY A N 1
ATOM 520 C CA . GLY A 1 71 ? -10.689 -10.798 9.591 1.00 96.62 71 GLY A CA 1
ATOM 521 C C . GLY A 1 71 ? -10.711 -10.223 8.169 1.00 96.62 71 GLY A C 1
ATOM 522 O O . GLY A 1 71 ? -11.200 -10.886 7.257 1.00 96.62 71 GLY A O 1
ATOM 523 N N . ARG A 1 72 ? -10.182 -9.015 7.955 1.00 98.00 72 ARG A N 1
ATOM 524 C CA . ARG A 1 72 ? -10.033 -8.391 6.633 1.00 98.00 72 ARG A CA 1
ATOM 525 C C . ARG A 1 72 ? -8.586 -8.460 6.186 1.00 98.00 72 ARG A C 1
ATOM 527 O O . ARG A 1 72 ? -7.687 -8.378 7.019 1.00 98.00 72 ARG A O 1
ATOM 534 N N . SER A 1 73 ? -8.370 -8.554 4.880 1.00 98.12 73 SER A N 1
ATOM 535 C CA . SER A 1 73 ? -7.042 -8.475 4.282 1.00 98.12 73 SER A CA 1
ATOM 536 C C . SER A 1 73 ? -7.053 -7.668 2.993 1.00 98.12 73 SER A C 1
ATOM 538 O O . SER A 1 73 ? -8.056 -7.598 2.278 1.00 98.12 73 SER A O 1
ATOM 540 N N . VAL A 1 74 ? -5.920 -7.040 2.699 1.00 98.38 74 VAL A N 1
ATOM 541 C CA . VAL A 1 74 ? -5.659 -6.369 1.425 1.00 98.38 74 VAL A CA 1
ATOM 542 C C . VAL A 1 74 ? -4.248 -6.687 0.961 1.00 98.38 74 VAL A C 1
ATOM 544 O O . VAL A 1 74 ? -3.331 -6.818 1.767 1.00 98.38 74 VAL A O 1
ATOM 547 N N . HIS A 1 75 ? -4.080 -6.770 -0.355 1.00 98.31 75 HIS A N 1
ATOM 548 C CA . HIS A 1 75 ? -2.763 -6.755 -0.977 1.00 98.31 75 HIS A CA 1
ATOM 549 C C . HIS A 1 75 ? -2.371 -5.307 -1.253 1.00 98.31 75 HIS A C 1
ATOM 551 O O . HIS A 1 75 ? -3.207 -4.516 -1.704 1.00 98.31 75 HIS A O 1
ATOM 557 N N . LEU A 1 76 ? -1.113 -4.979 -0.993 1.00 98.06 76 LEU A N 1
ATOM 558 C CA . LEU A 1 76 ? -0.545 -3.651 -1.150 1.00 98.06 76 LEU A CA 1
ATOM 559 C C . LEU A 1 76 ? 0.763 -3.742 -1.921 1.00 98.06 76 LEU A C 1
ATOM 561 O O . LEU A 1 76 ? 1.562 -4.659 -1.722 1.00 98.06 76 LEU A O 1
ATOM 565 N N . LEU A 1 77 ? 0.978 -2.764 -2.793 1.00 97.00 77 LEU A N 1
ATOM 566 C CA . LEU A 1 77 ? 2.210 -2.636 -3.552 1.00 97.00 77 LEU A CA 1
ATOM 567 C C . LEU A 1 77 ? 3.226 -1.831 -2.729 1.00 97.00 77 LEU A C 1
ATOM 569 O O . LEU A 1 77 ? 3.019 -0.637 -2.499 1.00 97.00 77 LEU A O 1
ATOM 573 N N . LYS A 1 78 ? 4.307 -2.476 -2.282 1.00 95.81 78 LYS A N 1
ATOM 574 C CA . LYS A 1 78 ? 5.438 -1.833 -1.599 1.00 95.81 78 LYS A CA 1
ATOM 575 C C . LYS A 1 78 ? 6.297 -1.145 -2.659 1.00 95.81 78 LYS A C 1
ATOM 577 O O . LYS A 1 78 ? 7.059 -1.799 -3.360 1.00 95.81 78 LYS A O 1
ATOM 582 N N . VAL A 1 79 ? 6.127 0.163 -2.827 1.00 94.19 79 VAL A N 1
ATOM 583 C CA . VAL A 1 79 ? 6.849 0.955 -3.855 1.00 94.19 79 VAL A CA 1
ATOM 584 C C . VAL A 1 79 ? 7.650 2.097 -3.273 1.00 94.19 79 VAL A C 1
ATOM 586 O O . VAL A 1 79 ? 8.254 2.872 -4.021 1.00 94.19 79 VAL A O 1
ATOM 589 N N . ASP A 1 80 ? 7.623 2.223 -1.957 1.00 93.81 80 ASP A N 1
ATOM 590 C CA . ASP A 1 80 ? 8.354 3.247 -1.263 1.00 93.81 80 ASP A CA 1
ATOM 591 C C . ASP A 1 80 ? 8.874 2.736 0.069 1.00 93.81 80 ASP A C 1
ATOM 593 O O . ASP A 1 80 ? 8.370 1.752 0.626 1.00 93.81 80 ASP A O 1
ATOM 597 N N . LYS A 1 81 ? 9.880 3.443 0.567 1.00 91.62 81 LYS A N 1
ATOM 598 C CA . LYS A 1 81 ? 10.366 3.250 1.917 1.00 91.62 81 LYS A CA 1
ATOM 599 C C . LYS A 1 81 ? 9.917 4.391 2.809 1.00 91.62 81 LYS A C 1
ATOM 601 O O . LYS A 1 81 ? 9.875 5.545 2.392 1.00 91.62 81 LYS A O 1
ATOM 606 N N . SER A 1 82 ? 9.636 4.063 4.049 1.00 89.56 82 SER A N 1
ATOM 607 C CA . SER A 1 82 ? 9.463 5.018 5.126 1.00 89.56 82 SER A CA 1
ATOM 608 C C . SER A 1 82 ? 10.796 5.199 5.868 1.00 89.56 82 SER A C 1
ATOM 610 O O . SER A 1 82 ? 11.729 4.403 5.751 1.00 89.56 82 SER A O 1
ATOM 612 N N . THR A 1 83 ? 10.893 6.227 6.703 1.00 85.19 83 THR A N 1
ATOM 613 C CA . THR A 1 83 ? 11.999 6.415 7.658 1.00 85.19 83 THR A CA 1
ATOM 614 C C . THR A 1 83 ? 11.767 5.621 8.952 1.00 85.19 83 THR A C 1
ATOM 616 O O . THR A 1 83 ? 11.829 6.172 10.050 1.00 85.19 83 THR A O 1
ATOM 619 N N . GLY A 1 84 ? 11.495 4.316 8.831 1.00 88.19 84 GLY A N 1
ATOM 620 C CA . GLY A 1 84 ? 11.372 3.390 9.968 1.00 88.19 84 GLY A CA 1
ATOM 621 C C . GLY A 1 84 ? 9.944 3.005 10.381 1.00 88.19 84 GLY A C 1
ATOM 622 O O . GLY A 1 84 ? 9.776 2.263 11.346 1.00 88.19 84 GLY A O 1
ATOM 623 N N . ALA A 1 85 ? 8.921 3.486 9.675 1.00 93.25 85 ALA A N 1
ATOM 624 C CA . ALA A 1 85 ? 7.508 3.225 9.965 1.00 93.25 85 ALA A CA 1
ATOM 625 C C . ALA A 1 85 ? 6.897 2.162 9.032 1.00 93.25 85 ALA A C 1
ATOM 627 O O . ALA A 1 85 ? 7.406 1.895 7.949 1.00 93.25 85 ALA A O 1
ATOM 628 N N . HIS A 1 86 ? 5.789 1.545 9.425 1.00 97.31 86 HIS A N 1
ATOM 629 C CA . HIS A 1 86 ? 5.003 0.732 8.497 1.00 97.31 86 HIS A CA 1
ATOM 630 C C . HIS A 1 86 ? 3.774 1.534 8.111 1.00 97.31 86 HIS A C 1
ATOM 632 O O . HIS A 1 86 ? 2.796 1.561 8.854 1.00 97.31 86 HIS A O 1
ATOM 638 N N . ASP A 1 87 ? 3.817 2.195 6.962 1.00 97.50 87 ASP A N 1
ATOM 639 C CA . ASP A 1 87 ? 2.674 2.959 6.492 1.00 97.50 87 ASP A CA 1
ATOM 640 C C . ASP A 1 87 ? 1.990 2.271 5.318 1.00 97.50 87 ASP A C 1
ATOM 642 O O . ASP A 1 87 ? 2.596 1.593 4.485 1.00 97.50 87 ASP A O 1
ATOM 646 N N . VAL A 1 88 ? 0.686 2.480 5.221 1.00 98.38 88 VAL A N 1
ATOM 647 C CA . VAL A 1 88 ? -0.112 2.061 4.070 1.00 98.38 88 VAL A CA 1
ATOM 648 C C . VAL A 1 88 ? -0.970 3.225 3.618 1.00 98.38 88 VAL A C 1
ATOM 650 O O . VAL A 1 88 ? -1.331 4.085 4.417 1.00 98.38 88 VAL A O 1
ATOM 653 N N . SER A 1 89 ? -1.338 3.261 2.341 1.00 98.06 89 SER A N 1
ATOM 654 C CA . SER A 1 89 ? -2.264 4.271 1.818 1.00 98.06 89 SER A CA 1
ATOM 655 C C . SER A 1 89 ? -3.488 4.412 2.729 1.00 98.06 89 SER A C 1
ATOM 657 O O . SER A 1 89 ? -4.067 3.399 3.128 1.00 98.06 89 SER A O 1
ATOM 659 N N . TYR A 1 90 ? -3.899 5.646 3.024 1.00 98.12 90 TYR A N 1
ATOM 660 C CA . TYR A 1 90 ? -4.943 5.942 4.010 1.00 98.12 90 TYR A CA 1
ATOM 661 C C . TYR A 1 90 ? -6.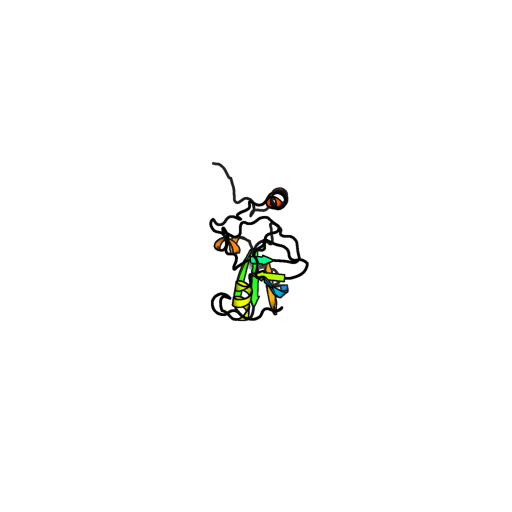233 5.142 3.782 1.00 98.12 90 TYR A C 1
ATOM 663 O O . TYR A 1 90 ? -6.820 4.624 4.727 1.00 98.12 90 TYR A O 1
ATOM 671 N N . ASP A 1 91 ? -6.624 4.945 2.523 1.00 98.38 91 ASP A N 1
ATOM 672 C CA . ASP A 1 91 ? -7.779 4.120 2.171 1.00 98.38 91 ASP A CA 1
ATOM 673 C C . ASP A 1 91 ? -7.642 2.648 2.594 1.00 98.38 91 ASP A C 1
ATOM 675 O O . ASP A 1 91 ? -8.590 2.066 3.121 1.00 98.38 91 ASP A O 1
ATOM 679 N N . ALA A 1 92 ? -6.466 2.047 2.394 1.00 98.44 92 ALA A N 1
ATOM 680 C CA . ALA A 1 92 ? -6.194 0.680 2.824 1.00 98.44 92 ALA A CA 1
ATOM 681 C C . ALA A 1 92 ? -6.251 0.556 4.347 1.00 98.44 92 ALA A C 1
ATOM 683 O O . ALA A 1 92 ? -6.897 -0.361 4.851 1.00 98.44 92 ALA A O 1
ATOM 684 N N . TRP A 1 93 ? -5.630 1.495 5.067 1.00 98.56 93 TRP A N 1
ATOM 685 C CA . TRP A 1 93 ? -5.676 1.538 6.528 1.00 98.56 93 TRP A CA 1
ATOM 686 C C . TRP A 1 93 ? -7.122 1.648 7.028 1.00 98.56 93 TRP A C 1
ATOM 688 O O . TRP A 1 93 ? -7.561 0.858 7.860 1.00 98.56 93 TRP A O 1
ATOM 698 N N . ASN A 1 94 ? -7.906 2.564 6.453 1.00 98.56 94 ASN A N 1
ATOM 699 C CA . ASN A 1 94 ? -9.297 2.786 6.840 1.00 98.56 94 ASN A CA 1
ATOM 700 C C . ASN A 1 94 ? -10.172 1.552 6.571 1.00 98.56 94 ASN A C 1
ATOM 702 O O . ASN A 1 94 ? -10.956 1.140 7.427 1.00 98.56 94 ASN A O 1
ATOM 706 N N . TYR A 1 95 ? -9.984 0.897 5.423 1.00 98.50 95 TYR A N 1
ATOM 707 C CA . TYR A 1 95 ? -10.677 -0.351 5.107 1.00 98.50 95 TYR A CA 1
ATOM 708 C C . TYR A 1 95 ? -10.285 -1.479 6.067 1.00 98.50 95 TYR A C 1
ATOM 710 O O . TYR A 1 95 ? -11.151 -2.204 6.566 1.00 98.50 95 TYR A O 1
ATOM 718 N N . LEU A 1 96 ? -8.995 -1.612 6.370 1.00 98.56 96 LEU A N 1
ATOM 719 C CA . LEU A 1 96 ? -8.494 -2.620 7.298 1.00 98.56 96 LEU A CA 1
ATOM 720 C C . LEU A 1 96 ? -9.030 -2.420 8.709 1.00 98.56 96 LEU A C 1
ATOM 722 O O . LEU A 1 96 ? -9.377 -3.412 9.333 1.00 98.56 96 LEU A O 1
ATOM 726 N N . VAL A 1 97 ? -9.153 -1.185 9.201 1.00 98.25 97 VAL A N 1
ATOM 727 C CA . VAL A 1 97 ? -9.608 -0.906 10.575 1.00 98.25 97 VAL A CA 1
ATOM 728 C C . VAL A 1 97 ? -11.132 -0.867 10.675 1.00 98.25 97 VAL A C 1
ATOM 730 O O . VAL A 1 97 ? -11.704 -1.585 11.495 1.00 98.25 97 VAL A O 1
ATOM 733 N N . TYR A 1 98 ? -11.823 -0.188 9.755 1.00 97.94 98 TYR A N 1
ATOM 734 C CA . TYR A 1 98 ? -13.270 0.095 9.840 1.00 97.94 98 TYR A CA 1
ATOM 735 C C . TYR A 1 98 ? -14.138 -0.603 8.783 1.00 97.94 98 TYR A C 1
ATOM 737 O O . TYR A 1 98 ? -15.347 -0.718 8.943 1.00 97.94 98 TYR A O 1
ATOM 745 N N . GLY A 1 99 ? -13.536 -1.128 7.716 1.00 97.88 99 GLY A N 1
ATOM 746 C CA . GLY A 1 99 ? -14.242 -1.916 6.695 1.00 97.88 99 GLY A CA 1
ATOM 747 C C . GLY A 1 99 ? -14.802 -1.046 5.579 1.00 97.88 99 GLY A C 1
ATOM 748 O O . GLY A 1 99 ? -15.504 -1.541 4.698 1.00 97.88 99 GLY A O 1
ATOM 749 N N . LYS A 1 100 ? -14.469 0.245 5.611 1.00 97.88 100 LYS A N 1
ATOM 750 C CA . LYS A 1 100 ? -14.943 1.286 4.709 1.00 97.88 100 LYS A CA 1
ATOM 751 C C . LYS A 1 100 ? -13.779 1.987 4.035 1.00 97.88 100 LYS A C 1
ATOM 753 O O . LYS A 1 100 ? -12.702 2.124 4.613 1.00 97.88 100 LYS A O 1
ATOM 758 N N . SER A 1 101 ? -13.996 2.431 2.802 1.00 97.12 101 SER A N 1
ATOM 759 C CA . SER A 1 101 ? -13.041 3.304 2.119 1.00 97.12 101 SER A CA 1
ATOM 760 C C . SER A 1 101 ? -12.918 4.624 2.879 1.00 97.12 101 SER A C 1
ATOM 762 O O . SER A 1 101 ? -13.918 5.146 3.368 1.00 97.12 101 SER A O 1
ATOM 764 N N . ALA A 1 102 ? -11.720 5.209 2.912 1.00 96.69 102 ALA A N 1
ATOM 765 C CA . ALA A 1 102 ? -11.525 6.544 3.485 1.00 96.69 102 ALA A CA 1
ATOM 766 C C . ALA A 1 102 ? -12.281 7.636 2.702 1.00 96.69 102 ALA A C 1
ATOM 768 O O . ALA A 1 102 ? -12.544 8.709 3.232 1.00 96.69 102 ALA A O 1
ATOM 769 N N . LYS A 1 103 ? -12.645 7.372 1.438 1.00 95.81 103 LYS A N 1
ATOM 770 C CA . LYS A 1 103 ? -13.492 8.269 0.632 1.00 95.81 103 LYS A CA 1
ATOM 771 C C . LYS A 1 103 ? -14.960 8.229 1.053 1.00 95.81 103 LYS A C 1
ATOM 773 O O . LYS A 1 103 ? -15.696 9.158 0.744 1.00 95.81 103 LYS A O 1
ATOM 778 N N . GLU A 1 104 ? -15.378 7.132 1.676 1.00 97.38 104 GLU A N 1
ATOM 779 C CA . GLU A 1 104 ? -16.761 6.891 2.080 1.00 97.38 104 GLU A CA 1
ATOM 780 C C . GLU A 1 104 ? -16.968 7.298 3.545 1.00 97.38 104 GLU A C 1
ATOM 782 O O . GLU A 1 104 ? -17.886 8.052 3.849 1.00 97.38 104 GLU A O 1
ATOM 787 N N . GLU A 1 105 ? -16.076 6.857 4.436 1.00 97.56 105 GLU A N 1
ATOM 788 C CA . GLU A 1 105 ? -16.132 7.136 5.873 1.00 97.56 105 GLU A CA 1
ATOM 789 C C . GLU A 1 105 ? -14.704 7.317 6.422 1.00 97.56 105 GLU A C 1
ATOM 791 O O . GLU A 1 105 ? -14.058 6.337 6.802 1.00 97.56 105 GLU A O 1
ATOM 796 N N . PRO A 1 106 ? -14.143 8.540 6.388 1.00 96.94 106 PRO A N 1
ATOM 797 C CA . PRO A 1 106 ? -12.792 8.794 6.877 1.00 96.94 106 PRO A CA 1
ATOM 798 C C . PRO A 1 106 ? -12.744 8.784 8.407 1.00 96.94 106 PRO A C 1
ATOM 800 O O . PRO A 1 106 ? -13.533 9.458 9.071 1.00 96.94 106 PRO A O 1
ATOM 803 N N . HIS A 1 107 ? -11.757 8.091 8.971 1.00 97.56 107 HIS A N 1
ATOM 804 C CA . HIS A 1 107 ? -11.499 8.080 10.411 1.00 97.56 107 HIS A CA 1
ATOM 805 C C . HIS A 1 107 ? -10.136 8.672 10.766 1.00 97.56 107 HIS A C 1
ATOM 807 O O . HIS A 1 107 ? -9.199 8.659 9.964 1.00 97.56 107 HIS A O 1
ATOM 813 N N . MET A 1 108 ? -10.010 9.172 11.997 1.00 96.50 108 MET A N 1
ATOM 814 C CA . MET A 1 108 ? -8.734 9.662 12.516 1.00 96.50 108 MET A CA 1
ATOM 815 C C . MET A 1 108 ? -7.693 8.537 12.508 1.00 96.50 108 MET A C 1
ATOM 817 O O . MET A 1 108 ? -7.965 7.425 12.961 1.00 96.50 108 MET A O 1
ATOM 821 N N . GLY A 1 109 ? -6.517 8.845 11.961 1.00 94.12 109 GLY A N 1
ATOM 822 C CA . GLY A 1 109 ? -5.412 7.904 11.849 1.00 94.12 109 GLY A CA 1
ATOM 823 C C . GLY A 1 109 ? -4.729 7.597 13.181 1.00 94.12 109 GLY A C 1
ATOM 824 O O . GLY A 1 109 ? -4.867 8.330 14.158 1.00 94.12 109 GLY A O 1
ATOM 825 N N . GLY A 1 110 ? -3.949 6.520 13.191 1.00 94.88 110 GLY A N 1
ATOM 826 C CA . GLY A 1 110 ? -3.118 6.104 14.316 1.00 94.88 110 GLY A CA 1
ATOM 827 C C . GLY A 1 110 ? -2.434 4.772 14.023 1.00 94.88 110 GLY A C 1
ATOM 828 O O . GLY A 1 110 ? -2.793 4.086 13.065 1.00 94.88 110 GLY A O 1
ATOM 829 N N . ALA A 1 111 ? -1.442 4.413 14.835 1.00 96.94 111 ALA A N 1
ATOM 830 C CA . ALA A 1 111 ? -0.818 3.101 14.738 1.00 96.94 111 ALA A CA 1
ATOM 831 C C . ALA A 1 111 ? -1.794 2.030 15.239 1.00 96.94 111 ALA A C 1
ATOM 833 O O . ALA A 1 111 ? -2.347 2.146 16.334 1.00 96.94 111 ALA A O 1
ATOM 834 N N . VAL A 1 112 ? -1.997 0.991 14.435 1.00 98.25 112 VAL A N 1
ATOM 835 C CA . VAL A 1 112 ? -2.781 -0.189 14.808 1.00 98.25 112 VAL A CA 1
ATOM 836 C C . VAL A 1 112 ? -1.919 -1.415 14.563 1.00 98.25 112 VAL A C 1
ATOM 838 O O . VAL A 1 112 ? -1.366 -1.566 13.478 1.00 98.25 112 VAL A O 1
ATOM 841 N N . GLU A 1 113 ? -1.804 -2.289 15.560 1.00 98.25 113 GLU A N 1
ATOM 842 C CA . GLU A 1 113 ? -1.077 -3.552 15.415 1.00 98.25 113 GLU A CA 1
ATOM 843 C C . GLU A 1 113 ? -1.810 -4.465 14.422 1.00 98.25 113 GLU A C 1
ATOM 845 O O . GLU A 1 113 ? -2.938 -4.903 14.669 1.00 98.25 113 GLU A O 1
ATOM 850 N N . MET A 1 114 ? -1.173 -4.744 13.286 1.00 98.44 114 MET A N 1
ATOM 851 C CA . MET A 1 114 ? -1.716 -5.568 12.205 1.00 98.44 114 MET A CA 1
ATOM 852 C C . MET A 1 114 ? -0.733 -6.666 11.814 1.00 98.44 114 MET A C 1
ATOM 854 O O . MET A 1 114 ? 0.480 -6.517 11.968 1.00 98.44 114 MET A O 1
ATOM 858 N N . GLN A 1 115 ? -1.261 -7.759 11.264 1.00 98.25 115 GLN A N 1
ATOM 859 C CA . GLN A 1 115 ? -0.431 -8.824 10.710 1.00 98.25 115 GLN A CA 1
ATOM 860 C C . GLN A 1 115 ? -0.093 -8.520 9.255 1.00 98.25 115 GLN A C 1
ATOM 862 O O . GLN A 1 115 ? -0.964 -8.087 8.497 1.00 98.25 115 GLN A O 1
ATOM 867 N N . TYR A 1 116 ? 1.135 -8.802 8.838 1.00 97.31 116 TYR A N 1
ATOM 868 C CA . TYR A 1 116 ? 1.542 -8.697 7.446 1.00 97.31 116 TYR A CA 1
ATOM 869 C C . TYR A 1 116 ? 2.445 -9.848 7.011 1.00 97.31 116 TYR A C 1
ATOM 871 O O . TYR A 1 116 ? 3.127 -10.487 7.813 1.00 97.31 116 TYR A O 1
ATOM 879 N N . GLN A 1 117 ? 2.457 -10.107 5.709 1.00 95.81 117 GLN A N 1
ATOM 880 C CA . GLN A 1 117 ? 3.341 -11.086 5.090 1.00 95.81 117 GLN A CA 1
ATOM 881 C C . GLN A 1 117 ? 3.689 -10.681 3.659 1.00 95.81 117 GLN A C 1
ATOM 883 O O . GLN A 1 117 ? 2.832 -10.235 2.895 1.00 95.81 117 GLN A O 1
ATOM 888 N N . PHE A 1 118 ? 4.947 -10.882 3.272 1.00 93.50 118 PHE A N 1
ATOM 889 C CA . PHE A 1 118 ? 5.370 -10.717 1.884 1.00 93.50 118 PHE A CA 1
ATOM 890 C C . PHE A 1 118 ? 4.933 -11.916 1.047 1.00 93.50 118 PHE A C 1
ATOM 892 O O . PHE A 1 118 ? 5.355 -13.055 1.287 1.00 93.50 118 PHE A O 1
ATOM 899 N N . VAL A 1 119 ? 4.112 -11.648 0.039 1.00 92.25 119 VAL A N 1
ATOM 900 C CA . VAL A 1 119 ? 3.493 -12.649 -0.834 1.00 92.25 119 VAL A CA 1
ATOM 901 C C . VAL A 1 119 ? 4.062 -12.553 -2.254 1.00 92.25 119 VAL A C 1
ATOM 903 O O . VAL A 1 119 ? 4.663 -11.539 -2.611 1.00 92.25 119 VAL A O 1
ATOM 906 N N . PRO A 1 120 ? 3.889 -13.583 -3.105 1.00 90.88 120 PRO A N 1
ATOM 907 C CA . PRO A 1 120 ? 4.321 -13.501 -4.497 1.00 90.88 120 PRO A CA 1
ATOM 908 C C . PRO A 1 120 ? 3.708 -12.283 -5.191 1.00 90.88 120 PRO A C 1
ATOM 910 O O . PRO A 1 120 ? 2.505 -12.047 -5.069 1.00 90.88 120 PRO A O 1
ATOM 913 N N . ALA A 1 121 ? 4.492 -11.531 -5.964 1.00 88.69 121 ALA A N 1
ATOM 914 C CA . ALA A 1 121 ? 3.995 -10.271 -6.522 1.00 88.69 121 ALA A CA 1
ATOM 915 C C . ALA A 1 121 ? 2.867 -10.418 -7.544 1.00 88.69 121 ALA A C 1
ATOM 917 O O . ALA A 1 121 ? 2.129 -9.467 -7.795 1.00 88.69 121 ALA A O 1
ATOM 918 N N . ASP A 1 122 ? 2.657 -11.628 -8.059 1.00 90.00 122 ASP A N 1
ATOM 919 C CA . ASP A 1 122 ? 1.473 -11.995 -8.830 1.00 90.00 122 ASP A CA 1
ATOM 920 C C . ASP A 1 122 ? 0.162 -11.649 -8.109 1.00 90.00 122 ASP A C 1
ATOM 922 O O . ASP A 1 122 ? -0.833 -11.328 -8.758 1.00 90.00 122 ASP A O 1
ATOM 926 N N . ARG A 1 123 ? 0.168 -11.636 -6.772 1.00 93.38 123 ARG A N 1
ATOM 927 C CA . ARG A 1 123 ? -0.971 -11.230 -5.938 1.00 93.38 123 ARG A CA 1
ATOM 928 C C . ARG A 1 123 ? -1.303 -9.740 -6.053 1.00 93.38 123 ARG A C 1
ATOM 930 O O . ARG A 1 123 ? -2.453 -9.364 -5.849 1.00 93.38 123 ARG A O 1
ATOM 937 N N . CYS A 1 124 ? -0.334 -8.914 -6.442 1.00 94.81 124 CYS A N 1
ATOM 938 C CA . CYS A 1 124 ? -0.502 -7.480 -6.659 1.00 94.81 124 CYS A CA 1
ATOM 939 C C . CYS A 1 124 ? -0.752 -7.109 -8.129 1.00 94.81 124 CYS A C 1
ATOM 941 O O . CYS A 1 124 ? -1.019 -5.942 -8.403 1.00 94.81 124 CYS A O 1
ATOM 943 N N . LYS A 1 125 ? -0.748 -8.060 -9.079 1.00 92.62 125 LYS A N 1
ATOM 944 C CA . LYS A 1 125 ? -1.079 -7.786 -10.496 1.00 92.62 125 LYS A CA 1
ATOM 945 C C . LYS A 1 125 ? -2.393 -7.014 -10.691 1.00 92.62 125 LYS A C 1
ATOM 947 O O . LYS A 1 125 ? -2.388 -6.099 -11.508 1.00 92.62 125 LYS A O 1
ATOM 952 N N . PRO A 1 126 ? -3.485 -7.289 -9.944 1.00 95.12 126 PRO A N 1
ATOM 953 C CA . PRO A 1 126 ? -4.726 -6.516 -10.070 1.00 95.12 126 PRO A CA 1
ATOM 954 C C . PRO A 1 126 ? -4.606 -5.034 -9.679 1.00 95.12 126 PRO A C 1
ATOM 956 O O . PRO A 1 126 ? -5.507 -4.255 -9.972 1.00 95.12 126 PRO A O 1
ATOM 959 N N . LEU A 1 127 ? -3.526 -4.636 -8.997 1.00 95.38 127 LEU A N 1
ATOM 960 C CA . LEU A 1 127 ? -3.255 -3.244 -8.628 1.00 95.38 127 LEU A CA 1
ATOM 961 C C . LEU A 1 127 ? -2.565 -2.459 -9.754 1.00 95.38 127 LEU A C 1
ATOM 963 O O . LEU A 1 127 ? -2.392 -1.248 -9.623 1.00 95.38 127 LEU A O 1
ATOM 967 N N . LEU A 1 128 ? -2.156 -3.138 -10.829 1.00 92.62 128 LEU A N 1
ATOM 968 C CA . LEU A 1 128 ? -1.382 -2.597 -11.943 1.00 92.62 128 LEU A CA 1
ATOM 969 C C . LEU A 1 128 ? -2.261 -2.524 -13.195 1.00 92.62 128 LEU A C 1
ATOM 971 O O . LEU A 1 128 ? -2.968 -3.480 -13.511 1.00 92.62 128 LEU A O 1
ATOM 975 N N . PHE A 1 129 ? -2.193 -1.420 -13.941 1.00 89.50 129 PHE A N 1
ATOM 976 C CA . PHE A 1 129 ? -3.054 -1.209 -15.113 1.00 89.50 129 PHE A CA 1
ATOM 977 C C . PHE A 1 129 ? -2.861 -2.258 -16.225 1.00 89.50 129 PHE A C 1
ATOM 979 O O . PHE A 1 129 ? -3.831 -2.710 -16.824 1.00 89.50 129 PHE A O 1
ATOM 986 N N . ASP A 1 130 ? -1.621 -2.656 -16.501 1.00 86.69 130 ASP A N 1
ATOM 987 C CA . ASP A 1 130 ? -1.253 -3.633 -17.535 1.00 86.69 130 ASP A CA 1
ATOM 988 C C . ASP A 1 130 ? -0.597 -4.897 -16.947 1.00 86.69 130 ASP A C 1
ATOM 990 O O . ASP A 1 130 ? 0.040 -5.676 -17.661 1.00 86.69 130 ASP A O 1
ATOM 994 N N . GLY A 1 131 ? -0.729 -5.095 -15.631 1.00 84.88 131 GLY A N 1
ATOM 995 C CA . GLY A 1 131 ? -0.083 -6.189 -14.907 1.00 84.88 131 GLY A CA 1
ATOM 996 C C . GLY A 1 131 ? 1.439 -6.054 -14.783 1.00 84.88 131 GLY A C 1
ATOM 997 O O . GLY A 1 131 ? 2.077 -6.991 -14.300 1.00 84.88 131 GLY A O 1
ATOM 998 N N . LYS A 1 132 ? 2.027 -4.929 -15.209 1.00 8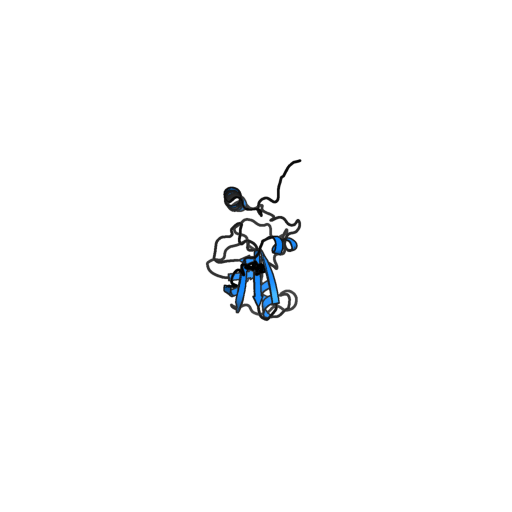5.81 132 LYS A N 1
ATOM 999 C CA . LYS A 1 132 ? 3.463 -4.648 -15.124 1.00 85.81 132 LYS A CA 1
ATOM 1000 C C . LYS A 1 132 ? 3.712 -3.462 -14.208 1.00 85.81 132 LYS A C 1
ATOM 1002 O O . LYS A 1 132 ? 2.863 -2.592 -14.041 1.00 85.81 132 LYS A O 1
ATOM 1007 N N . LEU A 1 133 ? 4.890 -3.439 -13.595 1.00 87.62 133 LEU A N 1
ATOM 1008 C CA . LEU A 1 133 ? 5.283 -2.340 -12.728 1.00 87.62 133 LEU A CA 1
ATOM 1009 C C . LEU A 1 133 ? 5.619 -1.105 -13.592 1.00 87.62 133 LEU A C 1
ATOM 1011 O O . LEU A 1 133 ? 6.563 -1.171 -14.385 1.00 87.62 133 LEU A O 1
ATOM 1015 N N . PRO A 1 134 ? 4.869 0.009 -13.487 1.00 89.38 134 PRO A N 1
ATOM 1016 C CA . PRO A 1 134 ? 5.038 1.152 -14.377 1.00 89.38 134 PRO A CA 1
ATOM 1017 C C . PRO A 1 134 ? 6.158 2.060 -13.864 1.00 89.38 134 PRO A C 1
ATOM 1019 O O . PRO A 1 134 ? 5.916 2.989 -13.098 1.00 89.38 134 PRO A O 1
ATOM 1022 N N . LEU A 1 135 ? 7.388 1.772 -14.277 1.00 86.44 135 LEU A N 1
ATOM 1023 C CA . LEU A 1 135 ? 8.591 2.501 -13.880 1.00 86.44 135 LEU A CA 1
ATOM 1024 C C . LEU A 1 135 ? 8.908 3.624 -14.876 1.00 86.44 135 LEU A C 1
ATOM 1026 O O . LEU A 1 135 ? 9.011 3.362 -16.075 1.00 86.44 135 LEU A O 1
ATOM 1030 N N . SER A 1 136 ? 9.084 4.862 -14.407 1.00 78.75 136 SER A N 1
ATOM 1031 C CA . SER A 1 136 ? 9.487 5.971 -15.295 1.00 78.75 136 SER A CA 1
ATOM 1032 C C . SER A 1 136 ? 10.334 7.071 -14.667 1.00 78.75 136 SER A C 1
ATOM 1034 O O . SER A 1 136 ? 10.814 7.936 -15.399 1.00 78.75 136 SER A O 1
ATOM 1036 N N . ALA A 1 137 ? 10.461 7.124 -13.342 1.00 71.81 137 ALA A N 1
ATOM 1037 C CA . ALA A 1 137 ? 11.257 8.168 -12.706 1.00 71.81 137 ALA A CA 1
ATOM 1038 C C . ALA A 1 137 ? 12.752 7.790 -12.678 1.00 71.81 137 ALA A C 1
ATOM 1040 O O . ALA A 1 137 ? 13.083 6.609 -12.712 1.00 71.81 137 ALA A O 1
ATOM 1041 N N . PRO A 1 138 ? 13.684 8.759 -12.608 1.00 71.50 138 PRO A N 1
ATOM 1042 C CA . PRO A 1 138 ? 15.125 8.490 -12.713 1.00 71.50 138 PRO A CA 1
ATOM 1043 C C . PRO A 1 138 ? 15.671 7.458 -11.710 1.00 71.50 138 PRO A C 1
ATOM 1045 O O . PRO A 1 138 ? 16.607 6.720 -12.018 1.00 71.50 138 PRO A O 1
ATOM 1048 N N . ASN A 1 139 ? 15.066 7.373 -10.524 1.00 72.88 139 ASN A N 1
ATOM 1049 C CA . ASN A 1 139 ? 15.381 6.388 -9.486 1.00 72.88 139 ASN A CA 1
ATOM 1050 C C . ASN A 1 139 ? 15.051 4.939 -9.884 1.00 72.88 139 ASN A C 1
ATOM 1052 O O . ASN A 1 139 ? 15.613 4.008 -9.304 1.00 72.88 139 ASN A O 1
ATOM 1056 N N . SER A 1 140 ? 14.217 4.718 -10.903 1.00 77.50 140 SER A N 1
ATOM 1057 C CA . SER A 1 140 ? 13.844 3.374 -11.341 1.00 77.50 140 SER A CA 1
ATOM 1058 C C . SER A 1 140 ? 15.009 2.580 -11.919 1.00 77.50 140 SER A C 1
ATOM 1060 O O . SER A 1 140 ? 14.998 1.354 -11.857 1.00 77.50 140 SER A O 1
ATOM 1062 N N . MET A 1 141 ? 16.036 3.242 -12.461 1.00 80.00 141 MET A N 1
ATOM 1063 C CA . MET A 1 141 ? 17.195 2.547 -13.031 1.00 80.00 141 MET A CA 1
ATOM 1064 C C . MET A 1 141 ? 18.023 1.822 -11.967 1.00 80.00 141 MET A C 1
ATOM 1066 O O . MET A 1 141 ? 18.548 0.746 -12.246 1.00 80.00 141 MET A O 1
ATOM 1070 N N . GLY A 1 142 ? 18.095 2.368 -10.746 1.00 79.44 142 GLY A N 1
ATOM 1071 C CA . GLY A 1 142 ? 18.742 1.699 -9.615 1.00 79.44 142 GLY A CA 1
ATOM 1072 C C . GLY A 1 142 ? 17.998 0.425 -9.217 1.00 79.44 142 GLY A C 1
ATOM 1073 O O . GLY A 1 142 ? 18.609 -0.636 -9.102 1.00 79.44 142 GLY A O 1
ATOM 1074 N N . TYR A 1 143 ? 16.669 0.515 -9.112 1.00 83.75 143 TYR A N 1
ATOM 1075 C CA . TYR A 1 143 ? 15.804 -0.630 -8.826 1.00 83.75 143 TYR A CA 1
ATOM 1076 C C . TYR A 1 143 ? 15.898 -1.716 -9.908 1.00 83.75 143 TYR A C 1
ATOM 1078 O O . TYR A 1 143 ? 16.184 -2.875 -9.615 1.00 83.75 143 TYR A O 1
ATOM 1086 N N . VAL A 1 144 ? 15.736 -1.339 -11.182 1.00 82.88 144 VAL A N 1
ATOM 1087 C CA . VAL A 1 144 ? 15.830 -2.270 -12.319 1.00 82.88 144 VAL A CA 1
ATOM 1088 C C . VAL A 1 144 ? 17.202 -2.935 -12.368 1.00 82.88 144 VAL A C 1
ATOM 1090 O O . VAL A 1 144 ? 17.276 -4.150 -12.536 1.00 82.88 144 VAL A O 1
ATOM 1093 N N . GLY A 1 145 ? 18.282 -2.170 -12.192 1.00 78.38 145 GLY A N 1
ATOM 1094 C CA . GLY A 1 145 ? 19.641 -2.709 -12.155 1.00 78.38 145 GLY A CA 1
ATOM 1095 C C . GLY A 1 145 ? 19.811 -3.767 -11.065 1.00 78.38 145 GLY A C 1
ATOM 1096 O O . GLY A 1 145 ? 20.289 -4.864 -11.353 1.00 78.38 145 GLY A O 1
ATOM 1097 N N . HIS A 1 146 ? 19.340 -3.476 -9.849 1.00 76.69 146 HIS A N 1
ATOM 1098 C CA . HIS A 1 146 ? 19.371 -4.418 -8.729 1.00 76.69 146 HIS A CA 1
ATOM 1099 C C . HIS A 1 146 ? 18.624 -5.722 -9.059 1.00 76.69 146 HIS A C 1
ATOM 1101 O O . HIS A 1 146 ? 19.173 -6.813 -8.899 1.00 76.69 146 HIS A O 1
ATOM 1107 N N . CYS A 1 147 ? 17.424 -5.623 -9.636 1.00 78.56 147 CYS A N 1
ATOM 1108 C CA . CYS A 1 147 ? 16.617 -6.794 -9.981 1.00 78.56 147 CYS A CA 1
ATOM 1109 C C . CYS A 1 147 ? 17.166 -7.622 -11.145 1.00 78.56 147 CYS A C 1
ATOM 1111 O O . CYS A 1 147 ? 17.070 -8.852 -11.138 1.00 78.56 147 CYS A O 1
ATOM 1113 N N . LEU A 1 148 ? 17.758 -6.978 -12.152 1.00 73.19 148 LEU A N 1
ATOM 1114 C CA . LEU A 1 148 ? 18.351 -7.675 -13.296 1.00 73.19 148 LEU A CA 1
ATOM 1115 C C . LEU A 1 148 ? 19.618 -8.442 -12.906 1.00 73.19 148 LEU A C 1
ATOM 1117 O O . LEU A 1 148 ? 19.861 -9.528 -13.434 1.00 73.19 148 LEU A O 1
ATOM 1121 N N . MET A 1 149 ? 20.397 -7.922 -11.955 1.00 64.19 149 MET A N 1
ATOM 1122 C CA . MET A 1 149 ? 21.571 -8.615 -11.416 1.00 64.19 149 MET A CA 1
ATOM 1123 C C . MET A 1 149 ? 21.185 -9.817 -10.533 1.00 64.19 149 MET A C 1
ATOM 1125 O O . MET A 1 149 ? 21.961 -10.767 -10.432 1.00 64.19 149 MET A O 1
ATOM 1129 N N . GLY A 1 150 ? 19.974 -9.817 -9.961 1.00 56.03 150 GLY A N 1
ATOM 1130 C CA . GLY A 1 150 ? 19.454 -10.865 -9.072 1.00 56.03 150 GLY A CA 1
ATOM 1131 C C . GLY A 1 150 ? 18.869 -12.121 -9.742 1.00 56.03 150 GLY A C 1
ATOM 1132 O O . GLY A 1 150 ? 18.643 -13.111 -9.057 1.00 56.03 150 GLY A O 1
ATOM 1133 N N . ARG A 1 151 ? 18.669 -12.157 -11.073 1.00 48.88 151 ARG A N 1
ATOM 1134 C CA . ARG A 1 151 ? 17.926 -13.232 -11.791 1.00 48.88 151 ARG A CA 1
ATOM 1135 C C . ARG A 1 151 ? 16.473 -13.426 -11.309 1.00 48.88 151 ARG A C 1
ATOM 1137 O O . ARG A 1 151 ? 15.988 -14.557 -11.266 1.00 48.88 151 ARG A O 1
ATOM 1144 N N . GLU A 1 152 ? 15.750 -12.3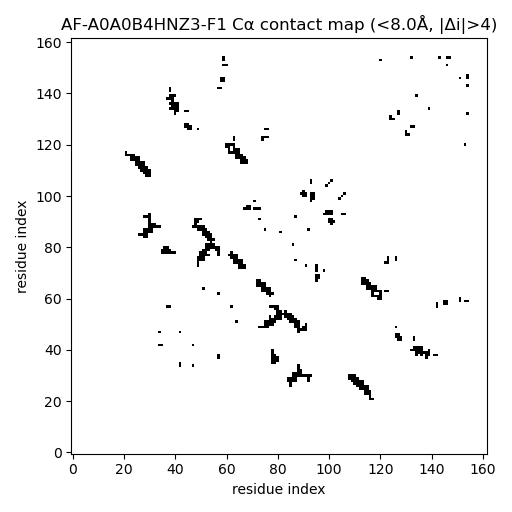52 -10.996 1.00 53.84 152 GLU A N 1
ATOM 1145 C CA . GLU A 1 152 ? 14.416 -12.448 -10.378 1.00 53.84 152 GLU A CA 1
ATOM 1146 C C . GLU A 1 152 ? 13.289 -11.831 -11.228 1.00 53.84 152 GLU A C 1
ATOM 1148 O O . GLU A 1 152 ? 13.439 -10.834 -11.932 1.00 53.84 152 GLU A O 1
ATOM 1153 N N . GLN A 1 153 ? 12.148 -12.526 -11.237 1.00 51.22 153 GLN A N 1
ATOM 1154 C CA . GLN A 1 153 ? 11.249 -12.664 -12.394 1.00 51.22 153 GLN A CA 1
ATOM 1155 C C . GLN A 1 153 ? 10.187 -11.564 -12.560 1.00 51.22 153 GLN A C 1
ATOM 1157 O O . GLN A 1 153 ? 9.408 -11.619 -13.512 1.00 51.22 153 GLN A O 1
ATOM 1162 N N . LEU A 1 154 ? 10.150 -10.549 -11.694 1.00 49.25 154 LEU A N 1
ATOM 1163 C CA . LEU A 1 154 ? 9.085 -9.534 -11.717 1.00 49.25 154 LEU A CA 1
ATOM 1164 C C . LEU A 1 154 ? 9.450 -8.244 -12.449 1.00 49.25 154 LEU A C 1
ATOM 1166 O O . LEU A 1 154 ? 8.560 -7.564 -12.954 1.00 49.25 154 LEU A O 1
ATOM 1170 N N . VAL A 1 155 ? 10.742 -7.954 -12.614 1.00 50.34 155 VAL A N 1
ATOM 1171 C CA . VAL A 1 155 ? 11.200 -6.843 -13.469 1.00 50.34 155 VAL A CA 1
ATOM 1172 C C . VAL A 1 155 ? 11.245 -7.244 -14.945 1.00 50.34 155 VAL A C 1
ATOM 1174 O O . VAL A 1 155 ? 11.214 -6.397 -15.833 1.00 50.34 155 VAL A O 1
ATOM 1177 N N . CYS A 1 156 ? 11.225 -8.545 -15.237 1.00 42.78 156 CYS A N 1
ATOM 1178 C CA . CYS A 1 156 ? 11.174 -9.062 -16.595 1.00 42.78 156 CYS A CA 1
ATOM 1179 C C . CYS A 1 156 ? 10.281 -10.301 -16.675 1.00 42.78 156 CYS A C 1
ATOM 1181 O O . CYS A 1 156 ? 10.770 -11.427 -16.804 1.00 42.78 156 CYS A O 1
ATOM 1183 N N . GLN A 1 157 ? 8.960 -10.102 -16.760 1.00 40.03 157 GLN A N 1
ATOM 1184 C CA . G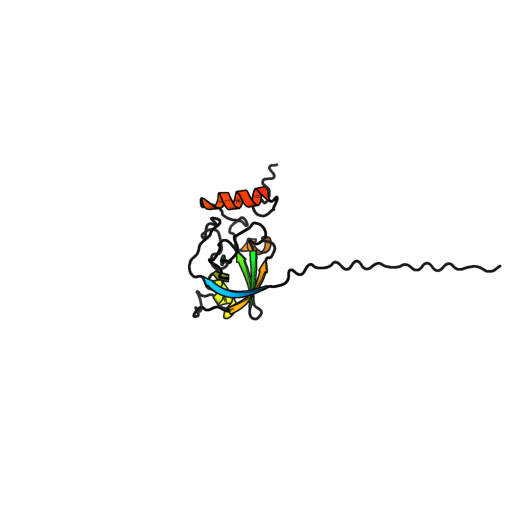LN A 1 157 ? 8.139 -11.048 -17.512 1.00 40.03 157 GLN A CA 1
ATOM 1185 C C . GLN A 1 157 ? 8.522 -10.920 -18.993 1.00 40.03 157 GLN A C 1
ATOM 1187 O O . GLN A 1 157 ? 7.866 -10.256 -19.785 1.00 40.03 157 GLN A O 1
ATOM 1192 N N . LYS A 1 158 ? 9.635 -11.567 -19.340 1.00 34.09 158 LYS A N 1
ATOM 1193 C CA . LYS A 1 158 ? 9.856 -12.202 -20.629 1.00 34.09 158 LYS A CA 1
ATOM 1194 C C . LYS A 1 158 ? 9.551 -11.309 -21.843 1.00 34.09 158 LYS A C 1
ATOM 1196 O O . LYS A 1 158 ? 8.607 -11.557 -22.585 1.00 34.09 158 LYS A O 1
ATOM 1201 N N . LEU A 1 159 ? 10.481 -10.415 -22.175 1.00 34.97 159 LEU A N 1
ATOM 1202 C CA . LEU A 1 159 ? 10.859 -10.257 -23.584 1.00 34.97 159 LEU A CA 1
ATOM 1203 C C . LEU A 1 159 ? 11.555 -11.560 -24.034 1.00 34.97 159 LEU A C 1
ATOM 1205 O O . LEU A 1 159 ? 12.757 -11.590 -24.270 1.00 34.97 159 LEU A O 1
ATOM 1209 N N . ARG A 1 160 ? 10.820 -12.681 -24.107 1.00 31.11 160 ARG A N 1
ATOM 1210 C CA . ARG A 1 160 ? 11.181 -13.724 -25.073 1.00 31.11 160 ARG A CA 1
ATOM 1211 C C . ARG A 1 160 ? 10.637 -13.197 -26.389 1.00 31.11 160 ARG A C 1
ATOM 1213 O O . ARG A 1 160 ? 9.446 -13.330 -26.650 1.00 31.11 160 ARG A O 1
ATOM 1220 N N . ALA A 1 161 ? 11.504 -12.529 -27.142 1.00 29.67 161 ALA A N 1
ATOM 1221 C CA . ALA A 1 161 ? 11.303 -12.391 -28.571 1.00 29.67 161 ALA A CA 1
ATOM 1222 C C . ALA A 1 161 ? 11.094 -13.801 -29.147 1.00 29.67 161 ALA A C 1
ATOM 1224 O O . ALA A 1 161 ? 11.782 -14.744 -28.740 1.00 29.67 161 ALA A O 1
ATOM 1225 N N . HIS A 1 162 ? 10.079 -13.929 -29.996 1.00 34.31 162 HIS A N 1
ATOM 1226 C CA . HIS A 1 162 ? 10.003 -15.022 -30.955 1.00 34.31 162 HIS A CA 1
ATOM 1227 C C . HIS A 1 162 ? 11.235 -15.003 -31.859 1.00 34.31 162 HIS A C 1
ATOM 1229 O O . HIS A 1 162 ? 11.701 -13.882 -32.171 1.00 34.31 162 HIS A O 1
#

Mean predicted aligned error: 10.59 Å

pLDDT: mean 82.83, std 18.95, range [29.67, 98.56]

Nearest PDB structures (foldseek):
  3m3g-assembly1_A  TM=7.518E-01  e=1.913E-04  Trichoderma virens Gv29-8
  2kqa-assembly1_A  TM=6.464E-01  e=6.574E-03  Ceratocystis platani
  3suj-assembly1_A  TM=6.875E-01  e=9.067E-03  Moniliophthora perniciosa
  3sum-assembly3_C  TM=7.548E-01  e=2.885E-02  Moniliophthora perniciosa
  1bw4-assembly1_A  TM=6.432E-01  e=1.839E-02  Hordeum vulgare

Radius of gyration: 22.41 Å; Cα contacts (8 Å, |Δi|>4): 288; chains: 1; bounding box: 38×92×46 Å

Secondary structure (DSSP, 8-state):
---------------------PPPEEEEEEEE-S---TT-B-GGGB-TTSEEEESSPP-SSSSEEEEEETTEEEEEEEEEE-SS-EEEEHHHHHHHHHSS-TTTS------EEEEEEE--GGGGGGGBTTSS--B-STTHHHHHHHHHHTT-TTS-S-----

Foldseek 3Di:
DDDDDDDDDDDDDDDDDPDPPQDWDKDFEWADADDDFLQAFDPVFFQLLAAKAAQDDDAQQQQWKWKAAPHDIDIHGHGHYDVHHTYTHQQRVCCRPPVGGCVVPNDDIDTDIIIMDRDGCCSRLVRGNNSAGHHDDPSNVVRLVRCVVVPHPRSDPDPPPD

Sequence (162 aa):
MLAVVSVLFFYTASVAAALSTKQALTAGITPHVEYSSSVGVIGCKINTSRVAYWPDDVDCNDICVEVSYGGRSVHLLKVDKSTGAHDVSYDAWNYLVYGKSAKEEPHMGGAVEMQYQFVPADRCKPLLFDGKLPLSAPNSMGYVGHCLMGREQLVCQKLRAH